Protein AF-A0A3D3FI92-F1 (afdb_monomer_lite)

Sequence (105 aa):
MACAFRKRIDFLEDTRGESRTLNYLKTKDGNELDFCITDDRGPTHLVEVKVGDADRSPAFGRFPELMKTARAIQLVGKSSRRKTFPDGLLIGKAADFLAGFNPNR

pLDDT: mean 78.55, std 10.54, range [45.47, 91.12]

Radius of gyration: 13.08 Å; chains: 1; bounding box: 34×26×33 Å

Foldseek 3Di:
DLVLVVVLVVVVCVPPVFAWDWDWDADPVGQTFRTFIAGPVGTAETEHEAAADQDDDCSVVVPLVSLVRYAYEYAYCDDDDWDADPSRYTYDHPVVCSVPPDSVD

Secondary structure (DSSP, 8-state):
-HHHHHHHHHHHHHHH-----EEEEE-TTS-EEEEEEEETTEEEEEEEEESS--SPPTTGGG-HHHHHHSEEEEEESS-PPPEE-TTS-EEEEHHHHHHH--TT-

Structure (mmCIF, N/CA/C/O backbone):
data_AF-A0A3D3FI92-F1
#
_entry.id   AF-A0A3D3FI92-F1
#
loop_
_atom_site.group_PDB
_atom_site.id
_atom_site.type_symbol
_atom_site.label_atom_id
_atom_site.label_alt_id
_atom_site.label_comp_id
_atom_site.label_asym_id
_atom_site.label_entity_id
_atom_site.label_seq_id
_atom_site.pdbx_PDB_ins_code
_atom_site.Cartn_x
_atom_site.Cartn_y
_atom_site.Cartn_z
_atom_site.occupancy
_atom_site.B_iso_or_equiv
_atom_site.auth_seq_id
_atom_site.auth_comp_id
_atom_site.auth_asym_id
_atom_site.auth_atom_id
_atom_site.pdbx_PDB_model_num
ATOM 1 N N . MET A 1 1 ? -6.714 8.089 -11.423 1.00 61.59 1 MET A N 1
ATOM 2 C CA . MET A 1 1 ? -6.503 6.749 -10.823 1.00 61.59 1 MET A CA 1
ATOM 3 C C . MET A 1 1 ? -6.858 6.746 -9.338 1.00 61.59 1 MET A C 1
ATOM 5 O O . MET A 1 1 ? -7.722 5.971 -8.959 1.00 61.59 1 MET A O 1
ATOM 9 N N . ALA A 1 2 ? -6.320 7.678 -8.543 1.00 63.69 2 ALA A N 1
ATOM 10 C CA . ALA A 1 2 ? -6.647 7.850 -7.120 1.00 63.69 2 ALA A CA 1
ATOM 11 C C . ALA A 1 2 ? -8.160 7.911 -6.792 1.00 63.69 2 ALA A C 1
ATOM 13 O O . ALA A 1 2 ? -8.621 7.177 -5.928 1.00 63.69 2 ALA A O 1
ATOM 14 N N . CYS A 1 3 ? -8.964 8.701 -7.522 1.00 66.06 3 CYS A N 1
ATOM 15 C CA . CYS A 1 3 ? -10.420 8.781 -7.288 1.00 66.06 3 CYS A CA 1
ATOM 16 C C . CYS A 1 3 ? -11.169 7.458 -7.519 1.00 66.06 3 CYS A C 1
ATOM 18 O O . CYS A 1 3 ? -12.126 7.169 -6.811 1.00 66.06 3 CYS A O 1
ATOM 20 N N . ALA A 1 4 ? -10.755 6.658 -8.508 1.00 70.88 4 ALA A N 1
ATOM 21 C CA . ALA A 1 4 ? -11.379 5.360 -8.768 1.00 70.88 4 ALA A CA 1
ATOM 22 C C . ALA A 1 4 ? -11.032 4.347 -7.667 1.00 70.88 4 ALA A C 1
ATOM 24 O O . ALA A 1 4 ? -11.856 3.504 -7.329 1.00 70.88 4 ALA A O 1
ATOM 25 N N . PHE A 1 5 ? -9.832 4.472 -7.091 1.00 68.19 5 PHE A N 1
ATOM 26 C CA . PHE A 1 5 ? -9.401 3.673 -5.952 1.00 68.19 5 PHE A CA 1
ATOM 27 C C . PHE A 1 5 ? -10.183 4.023 -4.691 1.00 68.19 5 PHE A C 1
ATOM 29 O O . PHE A 1 5 ? -10.838 3.148 -4.137 1.00 68.19 5 PHE A O 1
ATOM 36 N N . ARG A 1 6 ? -10.221 5.308 -4.322 1.00 71.19 6 ARG A N 1
ATOM 37 C CA . ARG A 1 6 ? -11.010 5.807 -3.188 1.00 71.19 6 ARG A CA 1
ATOM 38 C C . ARG A 1 6 ? -12.479 5.378 -3.297 1.00 71.19 6 ARG A C 1
ATOM 40 O O . ARG A 1 6 ? -12.934 4.647 -2.435 1.00 71.19 6 ARG A O 1
ATOM 47 N N . LYS A 1 7 ? -13.157 5.648 -4.423 1.00 73.12 7 LYS A N 1
ATOM 48 C CA . LYS A 1 7 ? -14.559 5.225 -4.635 1.00 73.12 7 LYS A CA 1
ATOM 49 C C . LYS A 1 7 ? -14.790 3.720 -4.498 1.00 73.12 7 LYS A C 1
ATOM 51 O O . LYS A 1 7 ? -15.856 3.306 -4.061 1.00 73.12 7 LYS A O 1
ATOM 56 N N . ARG A 1 8 ? -13.836 2.888 -4.930 1.00 71.62 8 ARG A N 1
ATOM 57 C CA . ARG A 1 8 ? -13.950 1.429 -4.806 1.00 71.62 8 ARG A CA 1
ATOM 58 C C . ARG A 1 8 ? -13.819 0.986 -3.353 1.00 71.62 8 ARG A C 1
ATOM 60 O O . ARG A 1 8 ? -14.516 0.054 -2.973 1.00 71.62 8 ARG A O 1
ATOM 67 N N . ILE A 1 9 ? -12.942 1.622 -2.582 1.00 69.19 9 ILE A N 1
ATOM 68 C CA . ILE A 1 9 ? -12.803 1.355 -1.150 1.00 69.19 9 ILE A CA 1
ATOM 69 C C . ILE A 1 9 ? -14.037 1.854 -0.397 1.00 69.19 9 ILE A C 1
ATOM 71 O O . ILE A 1 9 ? -14.653 1.046 0.285 1.00 69.19 9 ILE A O 1
ATOM 75 N N . ASP A 1 10 ? -14.478 3.091 -0.637 1.00 69.31 10 ASP A N 1
ATOM 76 C CA . ASP A 1 10 ? -15.682 3.660 -0.013 1.00 69.31 10 ASP A CA 1
ATOM 77 C C . ASP A 1 10 ? -16.918 2.782 -0.295 1.00 69.31 10 ASP A C 1
ATOM 79 O O . ASP A 1 10 ? -17.670 2.430 0.605 1.00 69.31 10 ASP A O 1
ATOM 83 N N . PHE A 1 11 ? -17.079 2.313 -1.542 1.00 68.81 11 PHE A N 1
ATOM 84 C CA . PHE A 1 11 ? -18.145 1.371 -1.898 1.00 68.81 11 PHE A CA 1
ATOM 85 C C . PHE A 1 11 ? -18.080 0.068 -1.090 1.00 68.81 11 PHE A C 1
ATOM 87 O O . PHE A 1 11 ? -19.121 -0.486 -0.743 1.00 68.81 11 PHE A O 1
ATOM 94 N N . LEU A 1 12 ? -16.878 -0.452 -0.821 1.00 63.97 12 LEU A N 1
ATOM 95 C CA . LEU A 1 12 ? -16.688 -1.673 -0.035 1.00 63.97 12 LEU A CA 1
ATOM 96 C C . LEU A 1 12 ? -16.977 -1.453 1.454 1.00 63.97 12 LEU A C 1
ATOM 98 O O . LEU A 1 12 ? -17.485 -2.379 2.084 1.00 63.97 12 LEU A O 1
ATOM 102 N N . GLU A 1 13 ? -16.676 -0.271 1.994 1.00 64.06 13 GLU A N 1
ATOM 103 C CA . GLU A 1 13 ? -17.061 0.121 3.357 1.00 64.06 13 GLU A CA 1
ATOM 104 C C . GLU A 1 13 ? -18.592 0.185 3.479 1.00 64.06 13 GLU A C 1
ATOM 106 O O . GLU A 1 13 ? -19.184 -0.540 4.285 1.00 64.06 13 GLU A O 1
ATOM 111 N N . ASP A 1 14 ? -19.242 0.941 2.588 1.00 58.75 14 ASP A N 1
ATOM 112 C CA . ASP A 1 14 ? -20.688 1.197 2.612 1.00 58.75 14 ASP A CA 1
ATOM 113 C C . ASP A 1 14 ? -21.536 -0.068 2.402 1.00 58.75 14 ASP A C 1
ATOM 115 O O . ASP A 1 14 ? -22.628 -0.189 2.958 1.00 58.75 14 ASP A O 1
ATOM 119 N N . THR A 1 15 ? -21.064 -1.034 1.604 1.00 57.38 15 THR A N 1
ATOM 120 C CA . THR A 1 15 ? -21.839 -2.258 1.318 1.00 57.38 15 THR A CA 1
ATOM 121 C C . THR A 1 15 ? -21.629 -3.398 2.308 1.00 57.38 15 THR A C 1
ATOM 123 O O . THR A 1 15 ? -22.428 -4.336 2.300 1.00 57.38 15 THR A O 1
ATOM 126 N N . ARG A 1 16 ? -20.574 -3.381 3.133 1.00 56.78 16 ARG A N 1
ATOM 127 C CA . ARG A 1 16 ? -20.221 -4.533 3.989 1.00 56.78 16 ARG A CA 1
ATOM 128 C C . ARG A 1 16 ? -20.208 -4.250 5.486 1.00 56.78 16 ARG A C 1
ATOM 130 O O . ARG A 1 16 ? -20.143 -5.213 6.243 1.00 56.78 16 ARG A O 1
ATOM 137 N N . GLY A 1 17 ? -20.316 -2.990 5.911 1.00 50.28 17 GLY A N 1
ATOM 138 C CA . GLY A 1 17 ? -20.426 -2.633 7.330 1.00 50.28 17 GLY A CA 1
ATOM 139 C C . GLY A 1 17 ? -19.180 -2.957 8.162 1.00 50.28 17 GLY A C 1
ATOM 140 O O . GLY A 1 17 ? -19.265 -3.009 9.385 1.00 50.28 17 GLY A O 1
ATOM 141 N N . GLU A 1 18 ? -18.034 -3.194 7.515 1.00 58.88 18 GLU A N 1
ATOM 142 C CA . GLU A 1 18 ? -16.739 -3.337 8.183 1.00 58.88 18 GLU A CA 1
ATOM 143 C C . GLU A 1 18 ? -16.060 -1.963 8.225 1.00 58.88 18 GLU A C 1
ATOM 145 O O . GLU A 1 18 ? -15.853 -1.356 7.173 1.00 58.88 18 GLU A O 1
ATOM 150 N N . SER A 1 19 ? -15.704 -1.487 9.422 1.00 63.97 19 SER A N 1
ATOM 151 C CA . SER A 1 19 ? -14.981 -0.228 9.653 1.00 63.97 19 SER A CA 1
ATOM 152 C C . SER A 1 19 ? -13.582 -0.294 9.024 1.00 63.97 19 SER A C 1
ATOM 154 O O . SER A 1 19 ? -12.636 -0.767 9.655 1.00 63.97 19 SER A O 1
ATOM 156 N N . ARG A 1 20 ? -13.425 0.118 7.760 1.00 71.19 20 ARG A N 1
ATOM 157 C CA . ARG A 1 20 ? -12.151 0.021 7.029 1.00 71.19 20 ARG A CA 1
ATOM 158 C C . ARG A 1 20 ? -11.671 1.364 6.505 1.00 71.19 20 ARG A C 1
ATOM 160 O O . ARG A 1 20 ? -11.693 1.623 5.309 1.00 71.19 20 ARG A O 1
ATOM 167 N N . THR A 1 21 ? -11.081 2.166 7.372 1.00 77.12 21 THR A N 1
ATOM 168 C CA . THR A 1 21 ? -10.614 3.495 6.987 1.00 77.12 21 THR A CA 1
ATOM 169 C C . THR A 1 21 ? -9.463 3.450 5.975 1.00 77.12 21 THR A C 1
ATOM 171 O O . THR A 1 21 ? -8.432 2.801 6.184 1.00 77.12 21 THR A O 1
ATOM 174 N N . LEU A 1 22 ? -9.599 4.219 4.894 1.00 80.69 22 LEU A N 1
ATOM 175 C CA . LEU A 1 22 ? -8.511 4.502 3.958 1.00 80.69 22 LEU A CA 1
ATOM 176 C C . LEU A 1 22 ? -7.789 5.803 4.347 1.00 80.69 22 LEU A C 1
ATOM 178 O O . LEU A 1 22 ? -8.318 6.912 4.195 1.00 80.69 22 LEU A O 1
ATOM 182 N N . ASN A 1 23 ? -6.554 5.642 4.810 1.00 83.56 23 ASN A N 1
ATOM 183 C CA . ASN A 1 23 ? -5.658 6.686 5.295 1.00 83.56 23 ASN A CA 1
ATOM 184 C C . ASN A 1 23 ? -4.551 6.993 4.279 1.00 83.56 23 ASN A C 1
ATOM 186 O O . ASN A 1 23 ? -4.214 6.156 3.446 1.00 83.56 23 ASN A O 1
ATOM 190 N N . TYR A 1 24 ? -3.947 8.174 4.385 1.00 83.56 24 TYR A N 1
ATOM 191 C CA . TYR A 1 24 ? -2.722 8.530 3.663 1.00 83.56 24 TYR A CA 1
ATOM 192 C C . TYR A 1 24 ? -1.532 8.394 4.613 1.00 83.56 24 TYR A C 1
ATOM 194 O O . TYR A 1 24 ? -1.615 8.822 5.766 1.00 83.56 24 TYR A O 1
ATOM 202 N N . LEU A 1 25 ? -0.431 7.800 4.153 1.00 83.88 25 LEU A N 1
ATOM 203 C CA . LEU A 1 25 ? 0.777 7.621 4.959 1.00 83.88 25 LEU A CA 1
ATOM 204 C C . LEU A 1 25 ? 1.851 8.600 4.494 1.00 83.88 25 LEU A C 1
ATOM 206 O O . LEU A 1 25 ? 2.259 8.581 3.339 1.00 83.88 25 LEU A O 1
ATOM 210 N N . LYS A 1 26 ? 2.346 9.420 5.421 1.00 84.75 26 LYS A N 1
ATOM 211 C CA . LYS A 1 26 ? 3.457 10.346 5.194 1.00 84.75 26 LYS A CA 1
ATOM 212 C C . LYS A 1 26 ? 4.421 10.296 6.367 1.00 84.75 26 LYS A C 1
ATOM 214 O O . LYS A 1 26 ? 4.008 10.462 7.514 1.00 84.75 26 LYS A O 1
ATOM 219 N N . THR A 1 27 ? 5.704 10.088 6.095 1.00 80.19 27 THR A N 1
ATOM 220 C CA . THR A 1 27 ? 6.757 10.210 7.107 1.00 80.19 27 THR A CA 1
ATOM 221 C C . THR A 1 27 ? 7.264 11.646 7.198 1.00 80.19 27 THR A C 1
ATOM 223 O O . THR A 1 27 ? 7.138 12.439 6.263 1.00 80.19 27 THR A O 1
ATOM 226 N N . LYS A 1 28 ? 7.879 11.986 8.338 1.00 78.38 28 LYS A N 1
ATOM 227 C CA . LYS A 1 28 ? 8.506 13.301 8.556 1.00 78.38 28 LYS A CA 1
ATOM 228 C C . LYS A 1 28 ? 9.660 13.569 7.581 1.00 78.38 28 LYS A C 1
ATOM 230 O O . LYS A 1 28 ? 9.893 14.718 7.234 1.00 78.38 28 LYS A O 1
ATOM 235 N N . ASP A 1 29 ? 10.308 12.514 7.091 1.00 75.50 29 ASP A N 1
ATOM 236 C CA . ASP A 1 29 ? 11.376 12.561 6.082 1.00 75.50 29 ASP A CA 1
ATOM 237 C C . ASP A 1 29 ? 10.866 12.777 4.645 1.00 75.50 29 ASP A C 1
ATOM 239 O O . ASP A 1 29 ? 11.638 12.674 3.694 1.00 75.50 29 ASP A O 1
ATOM 243 N N . GLY A 1 30 ? 9.565 13.033 4.464 1.00 73.06 30 GLY A N 1
ATOM 244 C CA . GLY A 1 30 ? 8.965 13.323 3.160 1.00 73.06 30 GLY A CA 1
ATOM 245 C C . GLY A 1 30 ? 8.676 12.095 2.297 1.00 73.06 30 GLY A C 1
ATOM 246 O O . GLY A 1 30 ? 8.348 12.259 1.127 1.00 73.06 30 GLY A O 1
ATOM 247 N N . ASN A 1 31 ? 8.774 10.877 2.845 1.00 78.31 31 ASN A N 1
ATOM 248 C CA . ASN A 1 31 ? 8.344 9.674 2.131 1.00 78.31 31 ASN A CA 1
ATOM 249 C C . ASN A 1 31 ? 6.837 9.492 2.296 1.00 78.31 31 ASN A C 1
ATOM 251 O O . ASN A 1 31 ? 6.317 9.556 3.411 1.00 78.31 31 ASN A O 1
ATOM 255 N N . GLU A 1 32 ? 6.148 9.230 1.196 1.00 83.81 32 GLU A N 1
ATOM 256 C CA . GLU A 1 32 ? 4.697 9.094 1.157 1.00 83.81 32 GLU A CA 1
ATOM 257 C C . GLU A 1 32 ? 4.332 7.740 0.546 1.00 83.81 32 GLU A C 1
ATOM 259 O O . GLU A 1 32 ? 5.015 7.257 -0.356 1.00 83.81 32 GLU A O 1
ATOM 264 N N . LEU A 1 33 ? 3.288 7.116 1.088 1.00 86.12 33 LEU A N 1
ATOM 265 C CA . LEU A 1 33 ? 2.542 6.057 0.421 1.00 86.12 33 LEU A CA 1
ATOM 266 C C . LEU A 1 33 ? 1.162 6.615 0.102 1.00 86.12 33 LEU A C 1
ATOM 268 O O . LEU A 1 33 ? 0.514 7.197 0.983 1.00 86.12 33 LEU A O 1
ATOM 272 N N . ASP A 1 34 ? 0.706 6.402 -1.129 1.00 86.44 34 ASP A N 1
ATOM 273 C CA . ASP A 1 34 ? -0.572 6.951 -1.587 1.00 86.44 34 ASP A CA 1
ATOM 274 C C . ASP A 1 34 ? -1.741 6.542 -0.687 1.00 86.44 34 ASP A C 1
ATOM 276 O O . ASP A 1 34 ? -2.602 7.370 -0.400 1.00 86.44 34 ASP A O 1
ATOM 280 N N . PHE A 1 35 ? -1.795 5.288 -0.226 1.00 86.75 35 PHE A N 1
ATOM 281 C CA . PHE A 1 35 ? -2.872 4.834 0.651 1.00 86.75 35 PHE A CA 1
ATOM 282 C C . PHE A 1 35 ? -2.454 3.758 1.660 1.00 86.75 35 PHE A C 1
ATOM 284 O O . PHE A 1 35 ? -1.556 2.947 1.440 1.00 86.75 35 PHE A O 1
ATOM 291 N N . CYS A 1 36 ? -3.195 3.699 2.760 1.00 87.75 36 CYS A N 1
ATOM 292 C CA . CYS A 1 36 ? -3.138 2.674 3.789 1.00 87.75 36 CYS A CA 1
ATOM 293 C C . CYS A 1 36 ? -4.560 2.288 4.186 1.00 87.75 36 CYS A C 1
ATOM 295 O O . CYS A 1 36 ? -5.334 3.143 4.611 1.00 87.75 36 CYS A O 1
ATOM 297 N N . ILE A 1 37 ? -4.906 1.013 4.052 1.00 85.75 37 ILE A N 1
ATOM 298 C CA . ILE A 1 37 ? -6.183 0.478 4.523 1.00 85.75 37 ILE A CA 1
ATOM 299 C C . ILE A 1 37 ? -5.965 -0.035 5.939 1.00 85.75 37 ILE A C 1
ATOM 301 O O . ILE A 1 37 ? -5.114 -0.901 6.162 1.00 85.75 37 ILE A O 1
ATOM 305 N N . THR A 1 38 ? -6.746 0.471 6.881 1.00 85.62 38 THR A N 1
ATOM 306 C CA . THR A 1 38 ? -6.744 0.034 8.280 1.00 85.62 38 THR A CA 1
ATOM 307 C C . THR A 1 38 ? -8.097 -0.549 8.645 1.00 85.62 38 THR A C 1
ATOM 309 O O . THR A 1 38 ? -9.109 -0.059 8.157 1.00 85.62 38 THR A O 1
ATOM 312 N N . ASP A 1 39 ? -8.117 -1.553 9.509 1.00 83.69 39 ASP A N 1
ATOM 313 C CA . ASP A 1 39 ? -9.314 -2.024 10.205 1.00 83.69 39 ASP A CA 1
ATOM 314 C C . ASP A 1 39 ? -9.188 -1.770 11.720 1.00 83.69 39 ASP A C 1
ATOM 316 O O . ASP A 1 39 ? -8.221 -1.152 12.179 1.00 83.69 39 ASP A O 1
ATOM 320 N N . ASP A 1 40 ? -10.144 -2.272 12.504 1.00 79.50 40 ASP A N 1
ATOM 321 C CA . ASP A 1 40 ? -10.165 -2.149 13.970 1.00 79.50 40 ASP A CA 1
ATOM 322 C C . ASP A 1 40 ? -8.914 -2.728 14.667 1.00 79.50 40 ASP A C 1
ATOM 324 O O . ASP A 1 40 ? -8.638 -2.412 15.826 1.00 79.50 40 ASP A O 1
ATOM 328 N N . ARG A 1 41 ? -8.152 -3.597 13.989 1.00 80.94 41 ARG A N 1
ATOM 329 C CA . ARG A 1 41 ? -6.934 -4.245 14.503 1.00 80.94 41 ARG A CA 1
ATOM 330 C C . ARG A 1 41 ? -5.657 -3.576 14.001 1.00 80.94 41 ARG A C 1
ATOM 332 O O . ARG A 1 41 ? -4.578 -3.902 14.497 1.00 80.94 41 ARG A O 1
ATOM 339 N N . GLY A 1 42 ? -5.762 -2.638 13.061 1.00 84.06 42 GLY A N 1
ATOM 340 C CA . GLY A 1 42 ? -4.655 -1.833 12.562 1.00 84.06 42 GLY A CA 1
ATOM 341 C C . GLY A 1 42 ? -4.490 -1.889 11.038 1.00 84.06 42 GLY A C 1
ATOM 342 O O . GLY A 1 42 ? -5.443 -2.128 10.301 1.00 84.06 42 GLY A O 1
ATOM 343 N N . PRO A 1 43 ? -3.287 -1.595 10.516 1.00 87.12 43 PRO A N 1
ATOM 344 C CA . PRO A 1 43 ? -3.036 -1.548 9.080 1.00 87.12 43 PRO A CA 1
ATOM 345 C C . PRO A 1 43 ? -3.078 -2.948 8.466 1.00 87.12 43 PRO A C 1
ATOM 347 O O . PRO A 1 43 ? -2.380 -3.856 8.907 1.00 87.12 43 PRO A O 1
ATOM 350 N N . THR A 1 44 ? -3.868 -3.100 7.406 1.00 87.81 44 THR A N 1
ATOM 351 C CA . THR A 1 44 ? -4.049 -4.368 6.684 1.00 87.81 44 THR A CA 1
ATOM 352 C C . THR A 1 44 ? -3.394 -4.344 5.310 1.00 87.81 44 THR A C 1
ATOM 354 O O . THR A 1 44 ? -2.840 -5.353 4.873 1.00 87.81 44 THR A O 1
ATOM 357 N N . HIS A 1 45 ? -3.423 -3.195 4.626 1.00 87.62 45 HIS A N 1
ATOM 358 C CA . HIS A 1 45 ? -2.859 -3.040 3.287 1.00 87.62 45 HIS A CA 1
ATOM 359 C C . HIS A 1 45 ? -2.153 -1.695 3.132 1.00 87.62 45 HIS A C 1
ATOM 361 O O . HIS A 1 45 ? -2.702 -0.653 3.477 1.00 87.62 45 HIS A O 1
ATOM 367 N N . LEU A 1 46 ? -0.965 -1.719 2.539 1.00 90.12 46 LEU A N 1
ATOM 368 C CA . LEU A 1 46 ? -0.204 -0.542 2.129 1.00 90.12 46 LEU A CA 1
ATOM 369 C C . LEU A 1 46 ? -0.252 -0.467 0.610 1.00 90.12 46 LEU A C 1
ATOM 371 O O . LEU A 1 46 ? 0.107 -1.441 -0.052 1.00 90.12 46 LEU A O 1
ATOM 375 N N . VAL A 1 47 ? -0.689 0.656 0.053 1.00 88.88 47 VAL A N 1
ATOM 376 C CA . VAL A 1 47 ? -0.907 0.792 -1.387 1.00 88.88 47 VAL A CA 1
ATOM 377 C C . VAL A 1 47 ? -0.160 2.001 -1.933 1.00 88.88 47 VAL A C 1
ATOM 379 O O . VAL A 1 47 ? -0.335 3.115 -1.455 1.00 88.88 47 VAL A O 1
ATOM 382 N N . GLU A 1 48 ? 0.622 1.769 -2.980 1.00 89.62 48 GLU A N 1
ATOM 383 C CA . GLU A 1 48 ? 1.321 2.798 -3.753 1.00 89.62 48 GLU A CA 1
ATOM 384 C C . GLU A 1 48 ? 0.823 2.772 -5.198 1.00 89.62 48 GLU A C 1
ATOM 386 O O . GLU A 1 48 ? 0.751 1.701 -5.804 1.00 89.62 48 GLU A O 1
ATOM 391 N N . VAL A 1 49 ? 0.504 3.920 -5.787 1.00 87.25 49 VAL A N 1
ATOM 392 C CA . VAL A 1 49 ? -0.030 4.038 -7.147 1.00 87.25 49 VAL A CA 1
ATOM 393 C C . VAL A 1 49 ? 0.965 4.762 -8.055 1.00 87.25 49 VAL A C 1
ATOM 395 O O . VAL A 1 49 ? 1.086 5.981 -8.066 1.00 87.25 49 VAL A O 1
ATOM 398 N N . LYS A 1 50 ? 1.621 4.014 -8.945 1.00 85.19 50 LYS A N 1
ATOM 399 C CA . LYS A 1 50 ? 2.539 4.554 -9.957 1.00 85.19 50 LYS A CA 1
ATOM 400 C C . LYS A 1 50 ? 1.887 4.630 -11.334 1.00 85.19 50 LYS A C 1
ATOM 402 O O . LYS A 1 50 ? 1.243 3.695 -11.800 1.00 85.19 50 LYS A O 1
ATOM 407 N N . VAL A 1 51 ? 2.101 5.722 -12.067 1.00 80.25 51 VAL A N 1
ATOM 408 C CA . VAL A 1 51 ? 1.504 5.891 -13.409 1.00 80.25 51 VAL A CA 1
ATOM 409 C C . VAL A 1 51 ? 2.152 4.981 -14.461 1.00 80.25 51 VAL A C 1
ATOM 411 O O . VAL A 1 51 ? 1.451 4.459 -15.328 1.00 80.25 51 VAL A O 1
ATOM 414 N N . GLY A 1 52 ? 3.469 4.765 -14.403 1.00 71.69 52 GLY A N 1
ATOM 415 C CA . GLY A 1 52 ? 4.192 4.054 -15.468 1.00 71.69 52 GLY A CA 1
ATOM 416 C C . GLY A 1 52 ? 5.232 3.039 -15.015 1.00 71.69 52 GLY A C 1
ATOM 417 O O . GLY A 1 52 ? 5.442 2.056 -15.717 1.00 71.69 52 GLY A O 1
ATOM 418 N N . ASP A 1 53 ? 5.862 3.256 -13.866 1.00 75.06 53 ASP A N 1
ATOM 419 C CA . ASP A 1 53 ? 6.973 2.430 -13.413 1.00 75.06 53 ASP A CA 1
ATOM 420 C C . ASP A 1 53 ? 6.479 1.179 -12.657 1.00 75.06 53 ASP A C 1
ATOM 422 O O . ASP A 1 53 ? 5.704 1.270 -11.700 1.00 75.06 53 ASP A O 1
ATOM 426 N N . ALA A 1 54 ? 6.907 0.008 -13.135 1.00 77.31 54 ALA A N 1
ATOM 427 C CA . ALA A 1 54 ? 6.600 -1.303 -12.565 1.00 77.31 54 ALA A CA 1
ATOM 428 C C . ALA A 1 54 ? 7.738 -1.865 -11.702 1.00 77.31 54 ALA A C 1
ATOM 430 O O . ALA A 1 54 ? 7.640 -3.007 -11.235 1.00 77.31 54 ALA A O 1
ATOM 431 N N . ASP A 1 55 ? 8.791 -1.082 -11.488 1.00 84.25 55 ASP A N 1
ATOM 432 C CA . ASP A 1 55 ? 9.849 -1.386 -10.545 1.00 84.25 55 ASP A CA 1
ATOM 433 C C . ASP A 1 55 ? 9.412 -1.053 -9.124 1.00 84.25 55 ASP A C 1
ATOM 435 O O . ASP A 1 55 ? 8.575 -0.179 -8.855 1.00 84.25 55 ASP A O 1
ATOM 439 N N . ARG A 1 56 ? 9.980 -1.813 -8.192 1.00 84.69 56 ARG A N 1
ATOM 440 C CA . ARG A 1 56 ? 9.679 -1.736 -6.768 1.00 84.69 56 ARG A CA 1
ATOM 441 C C . ARG A 1 56 ? 9.901 -0.317 -6.241 1.00 84.69 56 ARG A C 1
ATOM 443 O O . ARG A 1 56 ? 11.008 0.208 -6.319 1.00 84.69 56 ARG A O 1
ATOM 450 N N . SER A 1 57 ? 8.863 0.283 -5.657 1.00 84.88 57 SER A N 1
ATOM 451 C CA . SER A 1 57 ? 8.980 1.587 -5.005 1.00 84.88 57 SER A CA 1
ATOM 452 C C . SER A 1 57 ? 9.885 1.492 -3.770 1.00 84.88 57 SER A C 1
ATOM 454 O O . SER A 1 57 ? 9.682 0.608 -2.928 1.00 84.88 57 SER A O 1
ATOM 456 N N . PRO A 1 5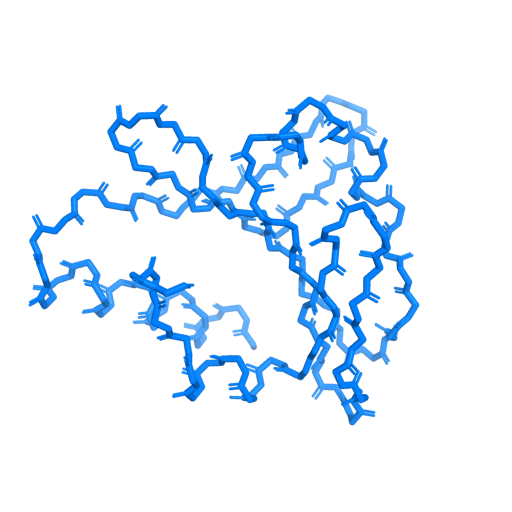8 ? 10.862 2.405 -3.612 1.00 85.44 58 PRO A N 1
ATOM 457 C CA . PRO A 1 58 ? 11.665 2.486 -2.397 1.00 85.44 58 PRO A CA 1
ATOM 458 C C . PRO A 1 58 ? 10.835 2.915 -1.177 1.00 85.44 58 PRO A C 1
ATOM 460 O O . PRO A 1 58 ? 11.266 2.662 -0.053 1.00 85.44 58 PRO A O 1
ATOM 463 N N . ALA A 1 59 ? 9.642 3.498 -1.378 1.00 85.69 59 ALA A N 1
ATOM 464 C CA . ALA A 1 59 ? 8.738 3.913 -0.305 1.00 85.69 59 ALA A CA 1
ATOM 465 C C . ALA A 1 59 ? 8.421 2.754 0.653 1.00 85.69 59 ALA A C 1
ATOM 467 O O . ALA A 1 59 ? 8.532 2.913 1.864 1.00 85.69 59 ALA A O 1
ATOM 468 N N . PHE A 1 60 ? 8.159 1.551 0.128 1.00 85.75 60 PHE A N 1
ATOM 469 C CA . PHE A 1 60 ? 7.896 0.357 0.941 1.00 85.75 60 PHE A CA 1
ATOM 470 C C . PHE A 1 60 ? 9.054 0.005 1.884 1.00 85.75 60 PHE A C 1
ATOM 472 O O . PHE A 1 60 ? 8.831 -0.347 3.039 1.00 85.75 60 PHE A O 1
ATOM 479 N N . GLY A 1 61 ? 10.301 0.185 1.437 1.00 84.06 61 GLY A N 1
ATOM 480 C CA . GLY A 1 61 ? 11.489 -0.055 2.263 1.00 84.06 61 GLY A CA 1
ATOM 481 C C . GLY A 1 61 ? 11.614 0.886 3.467 1.00 84.06 61 GLY A C 1
ATOM 482 O O . GLY A 1 61 ? 12.409 0.620 4.364 1.00 84.06 61 GLY A O 1
ATOM 483 N N . ARG A 1 62 ? 10.833 1.973 3.514 1.00 84.88 62 ARG A N 1
ATOM 484 C CA . ARG A 1 62 ? 10.769 2.909 4.647 1.00 84.88 62 ARG A CA 1
ATOM 485 C C . ARG A 1 62 ? 9.725 2.526 5.694 1.00 84.88 62 ARG A C 1
ATOM 487 O O . ARG A 1 62 ? 9.746 3.091 6.781 1.00 84.88 62 ARG A O 1
ATOM 494 N N . PHE A 1 63 ? 8.873 1.541 5.405 1.00 85.00 63 PHE A N 1
ATOM 495 C CA . PHE A 1 63 ? 7.849 1.038 6.322 1.00 85.00 63 PHE A CA 1
ATOM 496 C C . PHE A 1 63 ? 8.014 -0.466 6.623 1.00 85.00 63 PHE A C 1
ATOM 498 O O . PHE A 1 63 ? 7.043 -1.217 6.511 1.00 85.00 63 PHE A O 1
ATOM 505 N N . PRO A 1 64 ? 9.211 -0.943 7.026 1.00 84.31 64 PRO A N 1
ATOM 506 C CA . PRO A 1 64 ? 9.466 -2.373 7.213 1.00 84.31 64 PRO A CA 1
ATOM 507 C C . PRO A 1 64 ? 8.573 -3.000 8.291 1.00 84.31 64 PRO A C 1
ATOM 509 O O . PRO A 1 64 ? 8.126 -4.129 8.127 1.00 84.31 64 PRO A O 1
ATOM 512 N N . GLU A 1 65 ? 8.259 -2.264 9.361 1.00 86.25 65 GLU A N 1
ATOM 513 C CA . GLU A 1 65 ? 7.374 -2.755 10.423 1.00 86.25 65 GLU A CA 1
ATOM 514 C C . GLU A 1 65 ? 5.933 -2.932 9.936 1.00 86.25 65 GLU A C 1
ATOM 516 O O . GLU A 1 65 ? 5.297 -3.931 10.257 1.00 86.25 65 GLU A O 1
ATOM 521 N N . LEU A 1 66 ? 5.438 -2.014 9.099 1.00 86.88 66 LEU A N 1
ATOM 522 C CA . LEU A 1 66 ? 4.106 -2.143 8.513 1.00 86.88 66 LEU A CA 1
ATOM 523 C C . LEU A 1 66 ? 4.064 -3.260 7.471 1.00 86.88 66 LEU A C 1
ATOM 525 O O . LEU A 1 66 ? 3.070 -3.960 7.389 1.00 86.88 66 LEU A O 1
ATOM 529 N N . MET A 1 67 ? 5.136 -3.485 6.707 1.00 85.19 67 MET A N 1
ATOM 530 C CA . MET A 1 67 ? 5.196 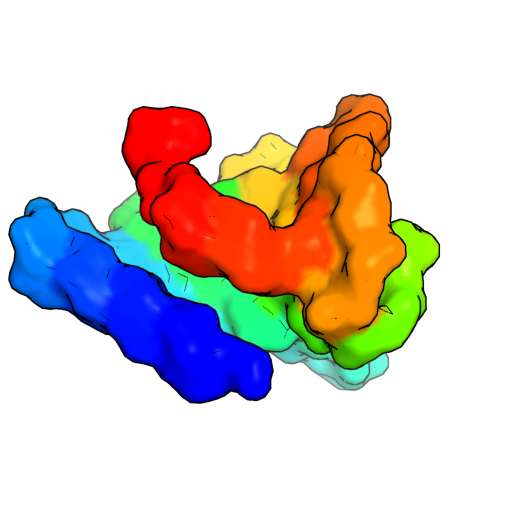-4.605 5.757 1.00 85.19 67 MET A CA 1
ATOM 531 C C . MET A 1 67 ? 5.163 -5.983 6.432 1.00 85.19 67 MET A C 1
ATOM 533 O O . MET A 1 67 ? 4.808 -6.965 5.786 1.00 85.19 67 MET A O 1
ATOM 537 N N . LYS A 1 68 ? 5.526 -6.080 7.719 1.00 85.19 68 LYS A N 1
ATOM 538 C CA . LYS A 1 68 ? 5.417 -7.333 8.485 1.00 85.19 68 LYS A CA 1
ATOM 539 C C . LYS A 1 68 ? 3.975 -7.664 8.864 1.00 85.19 68 LYS A C 1
ATOM 541 O O . LYS A 1 68 ? 3.655 -8.837 9.031 1.00 85.19 68 LYS A O 1
ATOM 546 N N . THR A 1 69 ? 3.127 -6.652 9.041 1.00 85.81 69 THR A N 1
ATOM 547 C CA . THR A 1 69 ? 1.751 -6.809 9.539 1.00 85.81 69 THR A CA 1
ATOM 548 C C . THR A 1 69 ? 0.692 -6.581 8.461 1.00 85.81 69 THR A C 1
ATOM 550 O O . THR A 1 69 ? -0.387 -7.162 8.533 1.00 85.81 69 THR A O 1
ATOM 553 N N . ALA A 1 70 ? 1.015 -5.793 7.437 1.00 88.25 70 ALA A N 1
ATOM 554 C CA . ALA A 1 70 ? 0.137 -5.378 6.355 1.00 88.25 70 ALA A CA 1
ATOM 555 C C . ALA A 1 70 ? 0.684 -5.820 4.992 1.00 88.25 70 ALA A C 1
ATOM 557 O O . ALA A 1 70 ? 1.890 -5.833 4.739 1.00 88.25 70 ALA A O 1
ATOM 558 N N . ARG A 1 71 ? -0.218 -6.129 4.059 1.00 88.81 71 ARG A N 1
ATOM 559 C CA . ARG A 1 71 ? 0.152 -6.502 2.689 1.00 88.81 71 ARG A CA 1
ATOM 560 C C . ARG A 1 71 ? 0.565 -5.270 1.891 1.00 88.81 71 ARG A C 1
ATOM 562 O O . ARG A 1 71 ? -0.223 -4.341 1.735 1.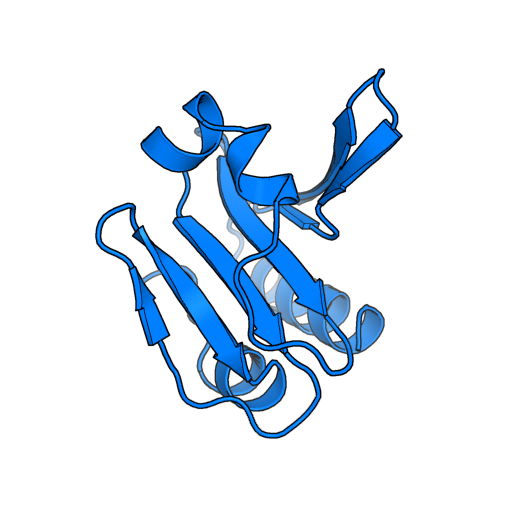00 88.81 71 ARG A O 1
ATOM 569 N N . ALA A 1 72 ? 1.773 -5.285 1.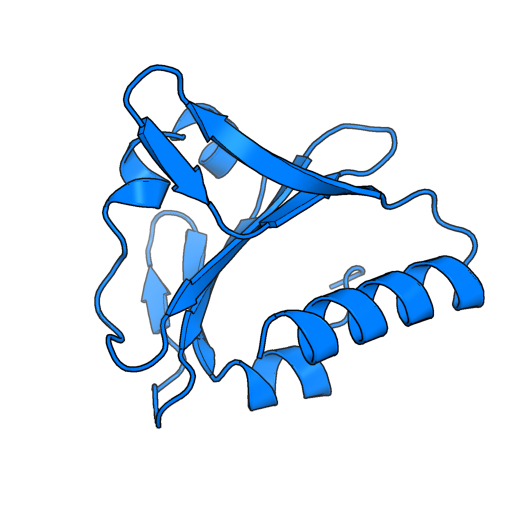336 1.00 91.12 72 ALA A N 1
ATOM 570 C CA . ALA A 1 72 ? 2.276 -4.210 0.488 1.00 91.12 72 ALA A CA 1
ATOM 571 C C . ALA A 1 72 ? 1.889 -4.422 -0.981 1.00 91.12 72 ALA A C 1
ATOM 573 O O . ALA A 1 72 ? 2.115 -5.492 -1.551 1.00 91.12 72 ALA A O 1
ATOM 574 N N . ILE A 1 73 ? 1.309 -3.400 -1.605 1.00 90.00 73 ILE A N 1
ATOM 575 C CA . ILE A 1 73 ? 0.737 -3.479 -2.947 1.00 90.00 73 ILE A CA 1
ATOM 576 C C . ILE A 1 73 ? 1.123 -2.240 -3.750 1.00 90.00 73 ILE A C 1
ATOM 578 O O . ILE A 1 73 ? 0.796 -1.119 -3.385 1.00 90.00 73 ILE A O 1
ATOM 582 N N . GLN A 1 74 ? 1.767 -2.436 -4.893 1.00 89.88 74 GLN A N 1
ATOM 583 C CA . GLN A 1 74 ? 2.032 -1.385 -5.865 1.00 89.88 74 GLN A CA 1
ATOM 584 C C . GLN A 1 74 ? 1.127 -1.552 -7.082 1.00 89.88 74 GLN A C 1
ATOM 586 O O . GLN A 1 74 ? 1.160 -2.564 -7.788 1.00 89.88 74 GLN A O 1
ATOM 591 N N . LEU A 1 75 ? 0.342 -0.525 -7.360 1.00 89.06 75 LEU A N 1
ATOM 592 C CA . LEU A 1 75 ? -0.567 -0.457 -8.486 1.00 89.06 75 LEU A CA 1
ATOM 593 C C . LEU A 1 75 ? 0.052 0.393 -9.579 1.00 89.06 75 LEU A C 1
ATOM 595 O O . LEU A 1 75 ? 0.366 1.559 -9.373 1.00 89.06 75 LEU A O 1
ATOM 599 N N . VAL A 1 76 ? 0.212 -0.190 -10.759 1.00 89.00 76 VAL A N 1
ATOM 600 C CA . VAL A 1 76 ? 0.785 0.490 -11.919 1.00 89.00 76 VAL A CA 1
ATOM 601 C C . VAL A 1 76 ? -0.323 0.800 -12.915 1.00 89.00 76 VAL A C 1
ATOM 603 O O . VAL A 1 76 ? -1.173 -0.046 -13.204 1.00 89.00 76 VAL A O 1
ATOM 606 N N . GLY A 1 77 ? -0.331 2.024 -13.434 1.00 80.00 77 GLY A N 1
ATOM 607 C CA . GLY A 1 77 ? -1.345 2.479 -14.376 1.00 80.00 77 GLY A CA 1
ATOM 608 C C . GLY A 1 77 ? -1.194 1.921 -15.787 1.00 80.00 77 GLY A C 1
ATOM 609 O O . GLY A 1 77 ? -2.191 1.612 -16.438 1.00 80.00 77 GLY A O 1
ATOM 610 N N . LYS A 1 78 ? 0.046 1.770 -16.255 1.00 75.81 78 LYS A N 1
ATOM 611 C CA . LYS A 1 78 ? 0.375 1.140 -17.542 1.00 75.81 78 LYS A CA 1
ATOM 612 C C . LYS A 1 78 ? 0.510 -0.378 -17.407 1.00 75.81 78 LYS A C 1
ATOM 614 O O . LYS A 1 78 ? 0.438 -0.928 -16.313 1.00 75.81 78 LYS A O 1
ATOM 619 N N . SER A 1 79 ? 0.671 -1.066 -18.539 1.00 61.88 79 SER A N 1
ATOM 620 C CA . SER A 1 79 ? 0.713 -2.526 -18.641 1.00 61.88 79 SER A CA 1
ATOM 621 C C . SER A 1 79 ? 1.831 -3.164 -17.799 1.00 61.88 79 SER A C 1
ATOM 623 O O . SER A 1 79 ? 2.905 -3.469 -18.312 1.00 61.88 79 SER A O 1
ATOM 625 N N . SER A 1 80 ? 1.574 -3.411 -16.517 1.00 67.88 80 SER A N 1
ATOM 626 C CA . SER A 1 80 ? 2.439 -4.208 -15.652 1.00 67.88 80 SER A CA 1
ATOM 627 C C . SER A 1 80 ? 1.985 -5.668 -15.658 1.00 67.88 80 SER A C 1
ATOM 629 O O . SER A 1 80 ? 0.795 -5.977 -15.738 1.00 67.88 80 SER A O 1
ATOM 631 N N . ARG A 1 81 ? 2.940 -6.600 -15.616 1.00 78.06 81 ARG A N 1
ATOM 632 C CA . ARG A 1 81 ? 2.636 -7.990 -15.253 1.00 78.06 81 ARG A CA 1
ATOM 633 C C . ARG A 1 81 ? 2.543 -8.067 -13.736 1.00 78.06 81 ARG A C 1
ATOM 635 O O . ARG A 1 81 ? 3.327 -7.410 -13.053 1.00 78.06 81 ARG A O 1
ATOM 642 N N . ARG A 1 82 ? 1.620 -8.885 -13.224 1.00 82.81 82 ARG A N 1
ATOM 643 C CA . ARG A 1 82 ? 1.553 -9.172 -11.790 1.00 82.81 82 ARG A CA 1
ATOM 644 C C . ARG A 1 82 ? 2.870 -9.819 -11.352 1.00 82.81 82 ARG A C 1
ATOM 646 O O . ARG A 1 82 ? 3.278 -10.823 -11.930 1.00 82.81 82 ARG A O 1
ATOM 653 N N . LYS A 1 83 ? 3.533 -9.228 -10.364 1.00 86.94 83 LYS A N 1
ATOM 654 C CA . LYS A 1 83 ? 4.767 -9.720 -9.743 1.00 86.94 83 LYS A CA 1
ATOM 655 C C . LYS A 1 83 ? 4.547 -9.812 -8.240 1.00 86.94 83 LYS A C 1
ATOM 657 O O . LYS A 1 83 ? 3.921 -8.930 -7.658 1.00 86.94 83 LYS A O 1
ATOM 662 N N . THR A 1 84 ? 5.079 -10.852 -7.619 1.00 87.56 84 THR A N 1
ATOM 663 C CA . THR A 1 84 ? 5.090 -11.002 -6.162 1.00 87.56 84 THR A CA 1
ATOM 664 C C . THR A 1 84 ? 6.527 -11.218 -5.727 1.00 87.56 84 THR A C 1
ATOM 666 O O . THR A 1 84 ? 7.253 -11.985 -6.358 1.00 87.56 84 THR A O 1
ATOM 669 N N . PHE A 1 85 ? 6.940 -10.502 -4.691 1.00 86.12 85 PHE A N 1
ATOM 670 C CA . PHE A 1 85 ? 8.288 -10.548 -4.146 1.00 86.12 85 PHE A CA 1
ATOM 671 C C . PHE A 1 85 ? 8.315 -11.390 -2.858 1.00 86.12 85 PHE A C 1
ATOM 673 O O . PHE A 1 85 ? 7.276 -11.539 -2.209 1.00 86.12 85 PHE A O 1
ATOM 680 N N . PRO A 1 86 ? 9.482 -11.942 -2.469 1.00 83.69 86 PRO A N 1
ATOM 681 C CA . PRO A 1 86 ? 9.609 -12.789 -1.277 1.00 83.69 86 PRO A CA 1
ATOM 682 C C . PRO A 1 86 ? 9.201 -12.117 0.039 1.00 83.69 86 PRO A C 1
ATOM 684 O O . PRO A 1 86 ? 8.852 -12.795 0.996 1.00 83.69 86 PRO A O 1
ATOM 687 N N . ASP A 1 87 ? 9.231 -10.790 0.090 1.00 80.38 87 ASP A N 1
ATOM 688 C CA . ASP A 1 87 ? 8.859 -9.986 1.253 1.00 80.38 87 ASP A CA 1
ATOM 689 C C . ASP A 1 87 ? 7.371 -9.599 1.278 1.00 80.38 87 ASP A C 1
ATOM 691 O O . ASP A 1 87 ? 6.966 -8.721 2.034 1.00 80.38 87 ASP A O 1
ATOM 695 N N . GLY A 1 88 ? 6.556 -10.219 0.422 1.00 83.56 88 GLY A N 1
ATOM 696 C CA . GLY A 1 88 ? 5.111 -10.009 0.380 1.00 83.56 88 GLY A CA 1
ATOM 697 C C . GLY A 1 88 ? 4.657 -8.819 -0.465 1.00 83.56 88 GLY A C 1
ATOM 698 O O . GLY A 1 88 ? 3.449 -8.636 -0.623 1.00 83.56 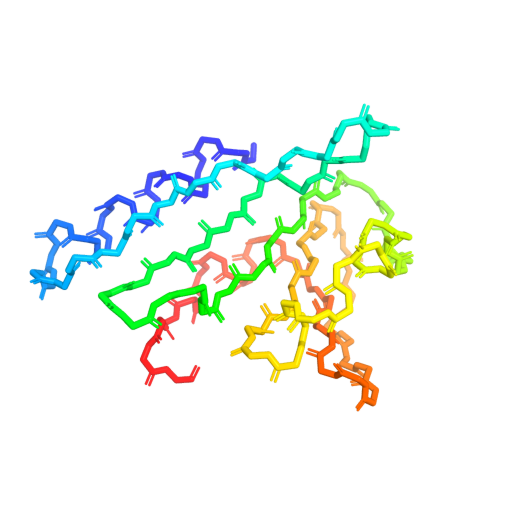88 GLY A O 1
ATOM 699 N N . LEU A 1 89 ? 5.573 -8.043 -1.061 1.00 88.62 89 LEU A N 1
ATOM 700 C CA . LEU A 1 89 ? 5.202 -6.972 -1.986 1.00 88.62 89 LEU A CA 1
ATOM 701 C C . LEU A 1 89 ? 4.578 -7.554 -3.260 1.00 88.62 89 LEU A C 1
ATOM 703 O O . LEU A 1 89 ? 5.169 -8.392 -3.945 1.00 88.62 89 LEU A O 1
ATOM 707 N N . LEU A 1 90 ? 3.399 -7.057 -3.619 1.00 89.75 90 LEU A N 1
ATOM 708 C CA . LEU A 1 90 ? 2.712 -7.378 -4.863 1.00 89.75 90 LEU A CA 1
ATOM 709 C C . LEU A 1 90 ? 2.710 -6.158 -5.777 1.00 89.75 90 LEU A C 1
ATOM 711 O O . LEU A 1 90 ? 2.242 -5.098 -5.391 1.00 89.75 90 LEU A O 1
ATOM 715 N N . ILE A 1 91 ? 3.170 -6.308 -7.014 1.00 89.81 91 ILE A N 1
ATOM 716 C CA . ILE A 1 91 ? 3.060 -5.279 -8.052 1.00 89.81 91 ILE A CA 1
ATOM 717 C C . ILE A 1 91 ? 2.066 -5.766 -9.102 1.00 89.81 91 ILE A C 1
ATOM 719 O O . ILE A 1 91 ? 2.175 -6.897 -9.571 1.00 89.81 91 ILE A O 1
ATOM 723 N N . GLY A 1 92 ? 1.091 -4.947 -9.487 1.00 87.94 92 GLY A N 1
ATOM 724 C CA . GLY A 1 92 ? 0.071 -5.319 -10.471 1.00 87.94 92 GLY A CA 1
ATOM 725 C C . GLY A 1 92 ? -0.557 -4.114 -11.157 1.00 87.94 92 GLY A C 1
ATOM 726 O O . GLY A 1 92 ? -0.236 -2.971 -10.833 1.00 87.94 92 GLY A O 1
ATOM 727 N N . LYS A 1 93 ? -1.435 -4.344 -12.138 1.00 87.62 93 LYS A N 1
ATOM 728 C CA . LYS A 1 93 ? -2.156 -3.239 -12.781 1.00 87.62 93 LYS A CA 1
ATOM 729 C C . LYS A 1 93 ? -3.230 -2.716 -11.844 1.00 87.62 93 LYS A C 1
ATOM 731 O O . LYS A 1 93 ? -3.977 -3.500 -11.261 1.00 87.62 93 LYS A O 1
ATOM 736 N N . ALA A 1 94 ? -3.368 -1.397 -11.779 1.00 83.38 94 ALA A N 1
ATOM 737 C CA . ALA A 1 94 ? -4.431 -0.767 -11.003 1.00 83.38 94 ALA A CA 1
ATOM 738 C C . ALA A 1 94 ? -5.825 -1.242 -11.447 1.00 83.38 94 ALA A C 1
ATOM 740 O O . ALA A 1 94 ? -6.675 -1.502 -10.605 1.00 83.38 94 ALA A O 1
ATOM 741 N N . ALA A 1 95 ? -6.047 -1.407 -12.756 1.00 81.50 95 ALA A N 1
ATOM 742 C CA . ALA A 1 95 ? -7.323 -1.881 -13.296 1.00 81.50 95 ALA A CA 1
ATOM 743 C C . ALA A 1 95 ? -7.660 -3.312 -12.841 1.00 81.50 95 ALA A C 1
ATOM 745 O O . ALA A 1 95 ? -8.755 -3.547 -12.333 1.00 81.50 95 ALA A O 1
ATOM 746 N N . ASP A 1 96 ? -6.704 -4.241 -12.958 1.00 81.56 96 ASP A N 1
ATOM 747 C CA . ASP A 1 96 ? -6.884 -5.641 -12.549 1.00 81.56 96 ASP A CA 1
ATOM 748 C C . ASP A 1 96 ? -7.137 -5.739 -11.043 1.00 81.56 96 ASP A C 1
ATOM 750 O O . ASP A 1 96 ? -7.988 -6.504 -10.587 1.00 81.56 96 ASP A O 1
ATOM 754 N N . PHE A 1 97 ? -6.416 -4.925 -10.270 1.00 79.25 97 PHE A N 1
ATOM 755 C CA . PHE A 1 97 ? -6.604 -4.856 -8.835 1.00 79.25 97 PHE A CA 1
ATOM 756 C C . PHE A 1 97 ? -7.991 -4.324 -8.489 1.00 79.25 97 PHE A C 1
ATOM 758 O O . PHE A 1 97 ? -8.711 -4.987 -7.768 1.00 79.25 97 PHE A O 1
ATOM 765 N N . LEU A 1 98 ? -8.427 -3.197 -9.053 1.00 75.50 98 LEU A N 1
ATOM 766 C CA . LEU A 1 98 ? -9.762 -2.646 -8.791 1.00 75.50 98 LEU A CA 1
ATOM 767 C C . LEU A 1 98 ? -10.894 -3.611 -9.165 1.00 75.50 98 LEU A C 1
ATOM 769 O O . LEU A 1 98 ? -11.876 -3.715 -8.428 1.00 75.50 98 LEU A O 1
ATOM 773 N N . ALA A 1 99 ? -10.745 -4.330 -10.280 1.00 79.56 99 ALA A N 1
ATOM 774 C CA . ALA A 1 99 ? -11.716 -5.319 -10.733 1.00 79.56 99 ALA A CA 1
ATOM 775 C C . ALA A 1 99 ? -11.792 -6.536 -9.795 1.00 79.56 99 ALA A C 1
ATOM 777 O O . ALA A 1 99 ? -12.885 -7.012 -9.494 1.00 79.56 99 ALA A O 1
ATOM 778 N N . GLY A 1 100 ? -10.643 -7.026 -9.318 1.00 71.19 100 GLY A N 1
ATOM 779 C CA . GLY A 1 100 ? -10.541 -8.243 -8.507 1.00 71.19 100 GLY A CA 1
ATOM 780 C C . GLY A 1 100 ? -10.391 -8.031 -6.999 1.00 71.19 100 GLY A C 1
ATOM 781 O O . GLY A 1 100 ? -10.334 -9.019 -6.267 1.00 71.19 100 GLY A O 1
ATOM 782 N N . PHE A 1 101 ? -10.290 -6.788 -6.517 1.00 67.75 101 PHE A N 1
ATOM 783 C CA . PHE A 1 101 ? -10.005 -6.505 -5.112 1.00 67.75 101 PHE A CA 1
ATOM 784 C C . PHE A 1 101 ? -11.168 -6.969 -4.244 1.00 67.75 101 PHE A C 1
ATOM 786 O O . PHE A 1 101 ? -12.276 -6.428 -4.306 1.00 67.75 101 P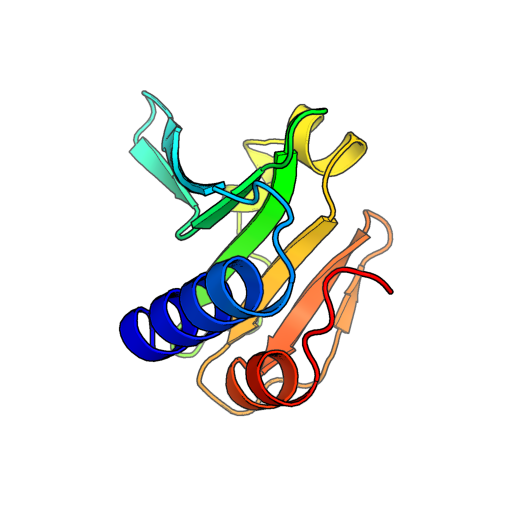HE A O 1
ATOM 793 N N . ASN A 1 102 ? -10.884 -7.986 -3.437 1.00 61.34 102 ASN A N 1
ATOM 794 C CA . ASN A 1 102 ? -11.741 -8.465 -2.375 1.00 61.34 102 ASN A CA 1
ATOM 795 C C . ASN A 1 102 ? -10.899 -8.466 -1.091 1.00 61.34 102 ASN A C 1
ATOM 797 O O . ASN A 1 102 ? -10.058 -9.349 -0.944 1.00 61.34 102 ASN A O 1
ATOM 801 N N . PRO A 1 103 ? -11.105 -7.506 -0.177 1.00 53.97 103 PRO A N 1
ATOM 802 C CA . PRO A 1 103 ? -10.288 -7.360 1.033 1.00 53.97 103 PRO A CA 1
ATOM 803 C C . PRO A 1 103 ? -10.395 -8.542 2.018 1.00 53.97 103 PRO A C 1
ATOM 805 O O . PRO A 1 103 ? -9.654 -8.587 2.991 1.00 53.97 103 PRO A O 1
ATOM 808 N N . ASN A 1 104 ? -11.277 -9.515 1.747 1.00 48.72 104 ASN A N 1
ATOM 809 C CA . ASN A 1 104 ? -11.471 -10.734 2.539 1.00 48.72 104 ASN A CA 1
ATOM 810 C C . ASN A 1 104 ? -10.700 -11.968 2.001 1.00 48.72 104 ASN A C 1
ATOM 812 O O . ASN A 1 104 ? -10.989 -13.084 2.430 1.00 48.72 104 ASN A O 1
ATOM 816 N N . ARG A 1 105 ? -9.775 -11.814 1.036 1.00 45.47 105 ARG A N 1
ATOM 817 C CA . ARG A 1 105 ? -8.933 -12.902 0.478 1.00 45.47 105 ARG A CA 1
ATOM 818 C C . ARG A 1 105 ? -7.434 -12.575 0.500 1.00 45.47 105 ARG A C 1
ATOM 820 O O . ARG A 1 105 ? -7.051 -11.467 0.076 1.00 45.47 105 ARG A O 1
#